Protein AF-A0A7V0X8P2-F1 (afdb_monomer_lite)

Foldseek 3Di:
DDDDDDDDDDDDQFDKDKDADADDDPDRADAWDWDADPLVRDIDIDGNVDIDIDGPPPDPPPPVPDDPQWDWPDVPDDPDIDIDGDDPDFDKDWDFDADPVRDTPDIDIDTDD

Structure (mmCIF, N/CA/C/O backbone):
data_AF-A0A7V0X8P2-F1
#
_entry.id   AF-A0A7V0X8P2-F1
#
loop_
_atom_site.group_PDB
_atom_site.id
_atom_site.type_symbol
_atom_site.label_atom_id
_atom_site.label_alt_id
_atom_site.label_comp_id
_atom_site.label_asym_id
_atom_site.label_entity_id
_atom_site.label_seq_id
_atom_site.pdbx_PDB_ins_code
_atom_site.Cartn_x
_atom_site.Cartn_y
_atom_site.Cartn_z
_atom_site.occupancy
_atom_site.B_iso_or_equiv
_atom_site.auth_seq_id
_atom_site.auth_comp_id
_atom_site.auth_asym_id
_atom_site.auth_atom_id
_atom_site.pdbx_PDB_model_num
ATOM 1 N N . MET A 1 1 ? -43.757 -9.073 -3.089 1.00 42.94 1 MET A N 1
ATOM 2 C CA . MET A 1 1 ? -42.708 -9.436 -4.067 1.00 42.94 1 MET A CA 1
ATOM 3 C C . MET A 1 1 ? -41.393 -8.922 -3.516 1.00 42.94 1 MET A C 1
ATOM 5 O O . MET A 1 1 ? -41.300 -7.729 -3.270 1.00 42.94 1 MET A O 1
ATOM 9 N N . VAL A 1 2 ? -40.438 -9.805 -3.225 1.00 44.91 2 VAL A N 1
ATOM 10 C CA . VAL A 1 2 ? -39.118 -9.418 -2.704 1.00 44.91 2 VAL A CA 1
ATOM 11 C C . VAL A 1 2 ? -38.158 -9.352 -3.887 1.00 44.91 2 VAL A C 1
ATOM 13 O O . VAL A 1 2 ? -37.996 -10.342 -4.594 1.00 44.91 2 VAL A O 1
ATOM 16 N N . PHE A 1 3 ? -37.570 -8.180 -4.127 1.00 47.38 3 PHE A N 1
ATOM 17 C CA . PHE A 1 3 ? -36.512 -7.990 -5.118 1.00 47.38 3 PHE A CA 1
ATOM 18 C C . PHE A 1 3 ? -35.163 -8.237 -4.436 1.00 47.38 3 PHE A C 1
ATOM 20 O O . PHE A 1 3 ? -34.763 -7.480 -3.556 1.00 47.38 3 PHE A O 1
ATOM 27 N N . ILE A 1 4 ? -34.481 -9.315 -4.823 1.00 62.78 4 ILE A N 1
ATOM 28 C CA . ILE A 1 4 ? -33.109 -9.612 -4.401 1.00 62.78 4 ILE A CA 1
ATOM 29 C C . ILE A 1 4 ? -32.172 -8.926 -5.399 1.00 62.78 4 ILE A C 1
ATOM 31 O O . ILE A 1 4 ? -32.215 -9.223 -6.592 1.00 62.78 4 ILE A O 1
ATOM 35 N N . ILE A 1 5 ? -31.340 -7.998 -4.923 1.00 68.81 5 ILE A N 1
ATOM 36 C CA . ILE A 1 5 ? -30.291 -7.360 -5.726 1.00 68.81 5 ILE A CA 1
ATOM 37 C C . ILE A 1 5 ? -29.023 -8.210 -5.588 1.00 68.81 5 ILE A C 1
ATOM 39 O O . ILE A 1 5 ? -28.352 -8.174 -4.560 1.00 68.81 5 ILE A O 1
ATOM 43 N N . CYS A 1 6 ? -28.702 -8.994 -6.620 1.00 61.88 6 CYS A N 1
ATOM 44 C CA . CYS A 1 6 ? -27.417 -9.683 -6.742 1.00 61.88 6 CYS A CA 1
ATOM 45 C C . CYS A 1 6 ? -26.370 -8.721 -7.322 1.00 61.88 6 CYS A C 1
ATOM 47 O O . CYS A 1 6 ? -26.357 -8.466 -8.525 1.00 61.88 6 CYS A O 1
ATOM 49 N N . SER A 1 7 ? -25.478 -8.196 -6.482 1.00 61.47 7 SER A N 1
ATOM 50 C CA . SER A 1 7 ? -24.294 -7.459 -6.932 1.00 61.47 7 SER A CA 1
ATOM 51 C C . SER A 1 7 ? -23.205 -8.443 -7.377 1.00 61.47 7 SER A C 1
ATOM 53 O O . SER A 1 7 ? -22.452 -8.961 -6.553 1.00 61.47 7 SER A O 1
ATOM 55 N N . PHE A 1 8 ? -23.126 -8.721 -8.679 1.00 63.19 8 PHE A N 1
ATOM 56 C CA . PHE A 1 8 ? -21.989 -9.432 -9.265 1.0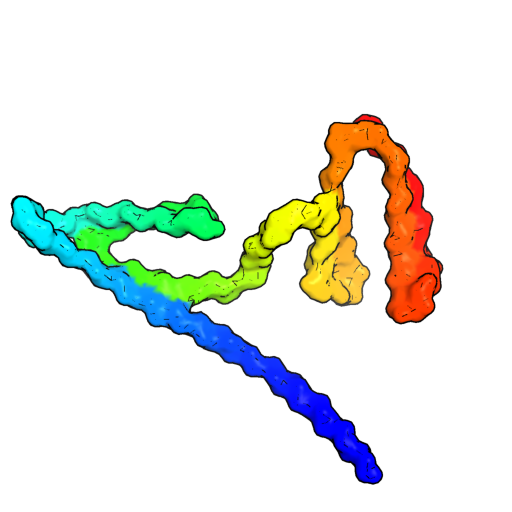0 63.19 8 PHE A CA 1
ATOM 57 C C . PHE A 1 8 ? -20.779 -8.492 -9.324 1.00 63.19 8 PHE A C 1
ATOM 59 O O . PHE A 1 8 ? -20.818 -7.464 -10.000 1.00 63.19 8 PHE A O 1
ATOM 66 N N . ALA A 1 9 ? -19.703 -8.835 -8.617 1.00 57.81 9 ALA A N 1
ATOM 67 C CA . ALA A 1 9 ? -18.421 -8.157 -8.763 1.00 57.81 9 ALA A CA 1
ATOM 68 C C . ALA A 1 9 ? -17.751 -8.649 -10.055 1.00 57.81 9 ALA A C 1
ATOM 70 O O . ALA A 1 9 ? -17.292 -9.788 -10.132 1.00 57.81 9 ALA A O 1
ATOM 71 N N . PHE A 1 10 ? -17.718 -7.805 -11.086 1.00 56.59 10 PHE A N 1
ATOM 72 C CA . PHE A 1 10 ? -16.945 -8.079 -12.293 1.00 56.59 10 PHE A CA 1
ATOM 73 C C . PHE A 1 10 ? -15.468 -7.780 -12.025 1.00 56.59 10 PHE A C 1
ATOM 75 O O . PHE A 1 10 ? -15.114 -6.677 -11.610 1.00 56.59 10 PHE A O 1
ATOM 82 N N . THR A 1 11 ? -14.592 -8.752 -12.277 1.00 56.44 11 THR A N 1
ATOM 83 C CA . THR A 1 11 ? -13.145 -8.517 -12.293 1.00 56.44 11 THR A CA 1
ATOM 84 C C . THR A 1 11 ? -12.804 -7.650 -13.502 1.00 56.44 11 THR A C 1
ATOM 86 O O . THR A 1 11 ? -13.023 -8.070 -14.641 1.00 56.44 11 THR A O 1
ATOM 89 N N . VAL A 1 12 ? -12.273 -6.450 -13.272 1.00 54.22 12 VAL A N 1
ATOM 90 C CA . VAL A 1 12 ? -11.792 -5.571 -14.344 1.00 54.22 12 VAL A CA 1
ATOM 91 C C . VAL A 1 12 ? -10.518 -6.184 -14.927 1.00 54.22 12 VAL A C 1
ATOM 93 O O . VAL A 1 12 ? -9.488 -6.241 -14.260 1.00 54.22 12 VAL A O 1
ATOM 96 N N . GLN A 1 13 ? -10.590 -6.676 -16.164 1.00 60.47 13 GLN A N 1
ATOM 97 C CA . GLN A 1 13 ? -9.411 -7.101 -16.918 1.00 60.47 13 GLN A CA 1
ATOM 98 C C . GLN A 1 13 ? -8.722 -5.833 -17.438 1.00 60.47 13 GLN A C 1
ATOM 100 O O . GLN A 1 13 ? -9.267 -5.132 -18.288 1.00 60.47 13 GLN A O 1
ATOM 105 N N . THR A 1 14 ? -7.557 -5.494 -16.886 1.00 57.50 14 THR A N 1
ATOM 106 C CA . THR A 1 14 ? -6.725 -4.410 -17.427 1.00 57.50 14 THR A CA 1
ATOM 107 C C . THR A 1 14 ? -6.173 -4.801 -18.799 1.00 57.50 14 THR A C 1
ATOM 109 O O . THR A 1 14 ? -5.900 -5.975 -19.058 1.00 57.50 14 THR A O 1
ATOM 112 N N . GLN A 1 15 ? -6.031 -3.828 -19.697 1.00 62.84 15 GLN A N 1
ATOM 113 C CA . GLN A 1 15 ? -5.502 -4.072 -21.033 1.00 62.84 15 GLN A CA 1
ATOM 114 C C . GLN A 1 15 ? -3.978 -4.226 -20.966 1.00 62.84 15 GLN A C 1
ATOM 116 O O . GLN A 1 15 ? -3.278 -3.355 -20.453 1.00 62.84 15 GLN A O 1
ATOM 121 N N . ASN A 1 16 ? -3.473 -5.343 -21.488 1.00 73.38 16 ASN A N 1
ATOM 122 C CA . ASN A 1 16 ? -2.045 -5.535 -21.720 1.00 73.38 16 ASN A CA 1
ATOM 123 C C . ASN A 1 16 ? -1.611 -4.675 -22.911 1.00 73.38 16 ASN A C 1
ATOM 125 O O . ASN A 1 16 ? -2.220 -4.766 -23.979 1.00 73.38 16 ASN A O 1
ATOM 129 N N . TYR A 1 17 ? -0.552 -3.887 -22.743 1.00 80.38 17 TYR A N 1
ATOM 130 C CA . TYR A 1 17 ? 0.090 -3.148 -23.826 1.00 80.38 17 TYR A CA 1
ATOM 131 C C . TYR A 1 17 ? 1.464 -3.744 -24.115 1.00 80.38 17 TYR A C 1
ATOM 133 O O . TYR A 1 17 ? 2.241 -4.011 -23.200 1.00 80.38 17 TYR A O 1
ATOM 141 N N . PHE A 1 18 ? 1.760 -3.929 -25.396 1.00 85.25 18 PHE A N 1
ATOM 142 C CA . PHE A 1 18 ? 3.055 -4.385 -25.885 1.00 85.25 18 PHE A CA 1
ATOM 143 C C . PHE A 1 18 ? 3.691 -3.245 -26.674 1.00 85.25 18 PHE A C 1
ATOM 145 O O . PHE A 1 18 ? 3.031 -2.647 -27.526 1.00 85.25 18 PHE A O 1
ATOM 152 N N . ILE A 1 19 ? 4.937 -2.914 -26.347 1.00 83.94 19 ILE A N 1
ATOM 153 C CA . ILE A 1 19 ? 5.699 -1.854 -27.005 1.00 83.94 19 ILE A CA 1
ATOM 154 C C . ILE A 1 19 ? 6.962 -2.475 -27.586 1.00 83.94 19 ILE A C 1
ATOM 156 O O . ILE A 1 19 ? 7.804 -2.988 -26.847 1.00 83.94 19 ILE A O 1
ATOM 160 N N . ASP A 1 20 ? 7.076 -2.388 -28.907 1.00 86.06 20 ASP A N 1
ATOM 161 C CA . ASP A 1 20 ? 8.264 -2.772 -29.657 1.00 86.06 20 ASP A CA 1
ATOM 162 C C . ASP A 1 20 ? 9.079 -1.529 -30.007 1.00 86.06 20 ASP A C 1
ATOM 164 O O . ASP A 1 20 ? 8.535 -0.460 -30.307 1.00 86.06 20 ASP A O 1
ATOM 168 N N . PHE A 1 21 ? 10.400 -1.674 -29.983 1.00 83.56 21 PHE A N 1
ATOM 169 C CA . PHE A 1 21 ? 11.321 -0.573 -30.213 1.00 83.56 21 PHE A CA 1
ATOM 170 C C . PHE A 1 21 ? 12.084 -0.775 -31.515 1.00 83.56 21 PHE A C 1
ATOM 172 O O . PHE A 1 21 ? 12.689 -1.816 -31.755 1.00 83.56 21 PHE A O 1
ATOM 179 N N . THR A 1 22 ? 12.099 0.260 -32.349 1.00 82.50 22 THR A N 1
ATOM 180 C CA . THR A 1 22 ? 12.855 0.272 -33.603 1.00 82.50 22 THR A CA 1
ATOM 181 C C . THR A 1 22 ? 13.695 1.537 -33.675 1.00 82.50 22 THR A C 1
ATOM 183 O O . THR A 1 22 ? 13.164 2.638 -33.520 1.00 82.50 22 THR A O 1
ATOM 186 N N . ALA A 1 23 ? 14.995 1.402 -33.933 1.00 77.81 23 ALA A N 1
ATOM 187 C CA . ALA A 1 23 ? 15.851 2.548 -34.220 1.00 77.81 23 ALA A CA 1
ATOM 188 C C . ALA A 1 23 ? 15.644 3.013 -35.670 1.00 77.81 23 ALA A C 1
ATOM 190 O O . ALA A 1 23 ? 15.615 2.204 -36.596 1.00 77.81 23 ALA A O 1
ATOM 191 N N . SER A 1 24 ? 15.517 4.324 -35.872 1.00 76.19 24 SER A N 1
ATOM 192 C CA . SER A 1 24 ? 15.467 4.939 -37.201 1.00 76.19 24 SER A CA 1
ATOM 193 C C . SER A 1 24 ? 16.405 6.143 -37.254 1.00 76.19 24 SER A C 1
ATOM 195 O O . SER A 1 24 ? 16.342 6.997 -36.369 1.00 76.19 24 SER A O 1
ATOM 197 N N . GLY A 1 25 ? 17.244 6.243 -38.288 1.00 75.75 25 GLY A N 1
ATOM 198 C CA . GLY A 1 25 ? 18.183 7.354 -38.479 1.00 75.75 25 GLY A CA 1
ATOM 199 C C . GLY A 1 25 ? 19.632 6.879 -38.595 1.00 75.75 25 GLY A C 1
ATOM 200 O O . GLY A 1 25 ? 19.918 5.941 -39.330 1.00 75.75 25 GLY A O 1
ATOM 201 N N . THR A 1 26 ? 20.553 7.539 -37.889 1.00 70.94 26 THR A N 1
ATOM 202 C CA . THR A 1 26 ? 22.006 7.272 -37.962 1.00 70.94 26 THR A CA 1
ATOM 203 C C . THR A 1 26 ? 22.419 5.929 -37.347 1.00 70.94 26 THR A C 1
ATOM 205 O O . THR A 1 26 ? 23.464 5.387 -37.693 1.00 70.94 26 THR A O 1
ATOM 208 N N . LEU A 1 27 ? 21.606 5.383 -36.443 1.00 67.75 27 LEU A N 1
ATOM 209 C CA . LEU A 1 27 ? 21.812 4.073 -35.831 1.00 67.75 27 LEU A CA 1
ATOM 210 C C . LEU A 1 27 ? 20.866 3.066 -36.488 1.00 67.75 27 LEU A C 1
ATOM 212 O O . LEU A 1 27 ? 19.651 3.256 -36.474 1.00 67.75 27 LEU A O 1
ATOM 216 N N . SER A 1 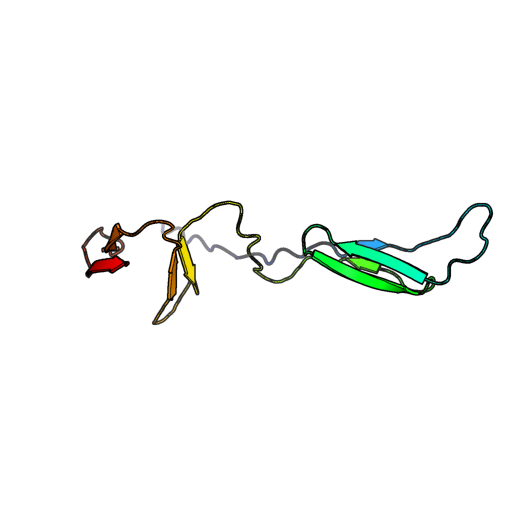28 ? 21.432 2.009 -37.071 1.00 68.19 28 SER A N 1
ATOM 217 C CA . SER A 1 28 ? 20.689 0.909 -37.702 1.00 68.19 28 SER A CA 1
ATOM 218 C C . SER A 1 28 ? 20.347 -0.223 -36.733 1.00 68.19 28 SER A C 1
ATOM 220 O O . SER A 1 28 ? 19.526 -1.076 -37.056 1.00 68.19 28 SER A O 1
ATOM 222 N N . SER A 1 29 ? 20.992 -0.249 -35.567 1.00 70.62 29 SER A N 1
ATOM 223 C CA . SER A 1 29 ? 20.754 -1.223 -34.509 1.00 70.62 29 SER A CA 1
ATOM 224 C C . SER A 1 29 ? 20.658 -0.517 -33.165 1.00 70.62 29 SER A C 1
ATOM 226 O O . SER A 1 29 ? 21.375 0.443 -32.880 1.00 70.62 29 SER A O 1
ATOM 228 N N . LEU A 1 30 ? 19.726 -0.998 -32.361 1.00 77.25 30 LEU A N 1
ATOM 229 C CA . LEU A 1 30 ? 19.592 -0.674 -30.955 1.00 77.25 30 LEU A CA 1
ATOM 230 C C . LEU A 1 30 ? 20.219 -1.855 -30.204 1.00 77.25 30 LEU A C 1
ATOM 232 O O . LEU A 1 30 ? 20.033 -2.990 -30.630 1.00 77.25 30 LEU A O 1
ATOM 236 N N . ASP A 1 31 ? 20.966 -1.601 -29.132 1.00 79.25 31 ASP A N 1
ATOM 237 C CA . ASP A 1 31 ? 21.553 -2.678 -28.318 1.00 79.25 31 ASP A CA 1
ATOM 238 C C . ASP A 1 31 ? 20.817 -2.790 -26.980 1.00 79.25 31 ASP A C 1
ATOM 240 O O . ASP A 1 31 ? 20.302 -3.853 -26.636 1.00 79.25 31 ASP A O 1
ATOM 244 N N . ASN A 1 32 ? 20.700 -1.661 -26.270 1.00 83.12 32 ASN A N 1
ATOM 245 C CA . ASN A 1 32 ? 20.073 -1.572 -24.956 1.00 83.12 32 ASN A CA 1
ATOM 246 C C . ASN A 1 32 ? 19.071 -0.418 -24.887 1.00 83.12 32 ASN A C 1
ATOM 248 O O . ASN A 1 32 ? 19.302 0.666 -25.430 1.00 83.12 32 ASN A O 1
ATOM 252 N N . ILE A 1 33 ? 17.987 -0.649 -24.155 1.00 85.25 33 ILE A N 1
ATOM 253 C CA . ILE A 1 33 ? 16.887 0.284 -23.933 1.00 85.25 33 ILE A CA 1
ATOM 254 C C . ILE A 1 33 ? 16.721 0.465 -22.436 1.00 85.25 33 ILE A C 1
ATOM 256 O O . ILE A 1 33 ? 16.580 -0.509 -21.702 1.00 85.25 33 ILE A O 1
ATOM 260 N N . TYR A 1 34 ? 16.705 1.713 -21.987 1.00 88.25 34 TYR A N 1
ATOM 261 C CA . TYR A 1 34 ? 16.405 2.046 -20.604 1.00 88.25 34 TYR A CA 1
ATOM 262 C C . TYR A 1 34 ? 14.973 2.568 -20.505 1.00 88.25 34 TYR A C 1
ATOM 264 O O . TYR A 1 34 ? 14.616 3.550 -21.156 1.00 88.25 34 TYR A O 1
ATOM 272 N N . VAL A 1 35 ? 14.158 1.895 -19.701 1.00 85.06 35 VAL A N 1
ATOM 273 C CA . VAL A 1 35 ? 12.748 2.209 -19.476 1.00 85.06 35 VAL A CA 1
ATOM 274 C C . VAL A 1 35 ? 12.569 2.603 -18.018 1.00 85.06 35 VAL A C 1
ATOM 276 O O . VAL A 1 35 ? 13.002 1.885 -17.121 1.00 85.06 35 VAL A O 1
ATOM 279 N N . GLU A 1 36 ? 11.887 3.716 -17.770 1.00 84.31 36 GLU A N 1
ATOM 280 C CA . GLU A 1 36 ? 11.572 4.186 -16.423 1.00 84.31 36 GLU A CA 1
ATOM 281 C C . GLU A 1 36 ? 10.063 4.355 -16.258 1.00 84.31 36 GLU A C 1
ATOM 283 O O . GLU A 1 36 ? 9.395 5.041 -17.034 1.00 84.31 36 GLU A O 1
ATOM 288 N N . ASN A 1 37 ? 9.513 3.718 -15.229 1.00 78.06 37 ASN A N 1
ATOM 289 C CA . ASN A 1 37 ? 8.130 3.889 -14.827 1.00 78.06 37 ASN A CA 1
ATOM 290 C C . ASN A 1 37 ? 8.055 4.973 -13.751 1.00 78.06 37 ASN A C 1
ATOM 292 O O . ASN A 1 37 ? 8.240 4.703 -12.564 1.00 78.06 37 ASN A O 1
ATOM 296 N N . LEU A 1 38 ? 7.718 6.191 -14.170 1.00 78.12 38 LEU A N 1
ATOM 297 C CA . LEU A 1 38 ? 7.616 7.356 -13.286 1.00 78.12 38 LEU A CA 1
ATOM 298 C C . LEU A 1 38 ? 6.519 7.222 -12.219 1.00 78.12 38 LEU A C 1
ATOM 300 O O . LEU A 1 38 ? 6.585 7.872 -11.181 1.00 78.12 38 LEU A O 1
ATOM 304 N N . THR A 1 39 ? 5.500 6.393 -12.455 1.00 68.44 39 THR A N 1
ATOM 305 C CA . THR A 1 39 ? 4.404 6.185 -11.497 1.00 68.44 39 THR A CA 1
ATOM 306 C C . THR A 1 39 ? 4.797 5.225 -10.376 1.00 68.44 39 THR A C 1
ATOM 308 O O . THR A 1 39 ? 4.343 5.391 -9.248 1.00 68.44 39 THR A O 1
ATOM 311 N N . GLN A 1 40 ? 5.624 4.221 -10.672 1.00 69.12 40 GLN A N 1
ATOM 312 C CA . GLN A 1 40 ? 6.043 3.194 -9.708 1.00 69.12 40 GLN A CA 1
ATOM 313 C C . GLN A 1 40 ? 7.480 3.394 -9.203 1.00 69.12 40 GLN A C 1
ATOM 315 O O . GLN A 1 40 ? 7.904 2.684 -8.296 1.00 69.12 40 GLN A O 1
ATOM 320 N N . GLY A 1 41 ? 8.230 4.344 -9.771 1.00 76.25 41 GLY A N 1
ATOM 321 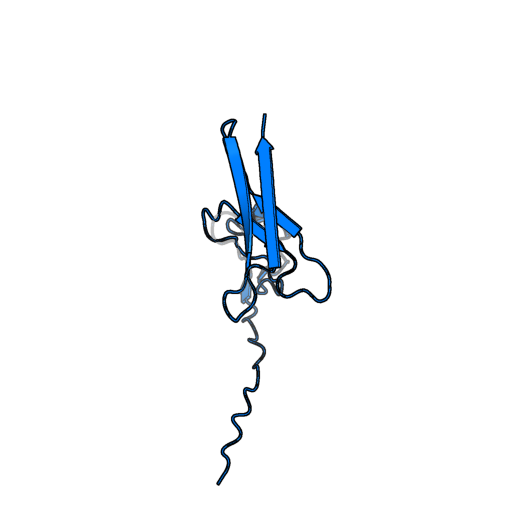C CA . GLY A 1 41 ? 9.622 4.612 -9.405 1.00 76.25 41 GLY A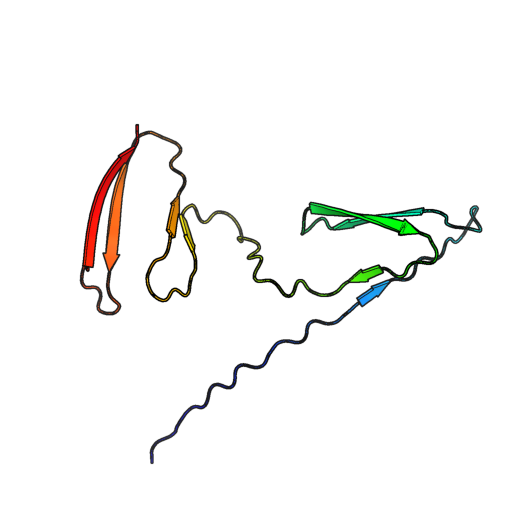 CA 1
ATOM 322 C C . GLY A 1 41 ? 10.571 3.452 -9.715 1.00 76.25 41 GLY A C 1
ATOM 323 O O . GLY A 1 41 ? 11.585 3.298 -9.042 1.00 76.25 41 GLY A O 1
ATOM 324 N N . VAL A 1 42 ? 10.231 2.608 -10.695 1.00 77.69 42 VAL A N 1
ATOM 325 C CA . VAL A 1 42 ? 11.046 1.453 -11.101 1.00 77.69 42 VAL A CA 1
ATOM 326 C C . VAL A 1 42 ? 11.656 1.680 -12.473 1.00 77.69 42 VAL A C 1
ATOM 328 O O . VAL A 1 42 ? 11.044 2.312 -13.336 1.00 77.69 42 VAL A O 1
ATOM 331 N N . SER A 1 43 ? 12.838 1.117 -12.694 1.00 85.94 43 SER A N 1
ATOM 332 C CA . SER A 1 43 ? 13.516 1.144 -13.984 1.00 85.94 43 SER A CA 1
ATOM 333 C C . SER A 1 43 ? 13.879 -0.253 -14.464 1.00 85.94 43 SER A C 1
ATOM 335 O O . SER A 1 43 ? 14.059 -1.186 -13.679 1.00 85.94 43 SER A O 1
ATOM 337 N N . LEU A 1 44 ? 13.945 -0.398 -15.782 1.00 85.31 44 LEU A N 1
ATOM 338 C CA . LEU A 1 44 ? 14.211 -1.650 -16.468 1.00 85.31 44 LEU A CA 1
ATOM 339 C C . LEU A 1 44 ? 15.170 -1.394 -17.627 1.00 85.31 44 LEU A C 1
ATOM 341 O O . LEU A 1 44 ? 14.967 -0.477 -18.420 1.00 85.31 44 LEU A O 1
ATOM 345 N N . SER A 1 45 ? 16.199 -2.230 -17.733 1.00 87.25 45 SER A N 1
ATOM 346 C CA . SER A 1 45 ? 17.069 -2.273 -18.905 1.00 87.25 45 SER A CA 1
ATOM 347 C C . SER A 1 45 ? 16.676 -3.474 -19.756 1.00 87.25 45 SER A C 1
ATOM 349 O O . SER A 1 45 ? 16.697 -4.600 -19.264 1.00 87.25 45 SER A O 1
ATOM 351 N N . LEU A 1 46 ? 16.323 -3.228 -21.012 1.00 85.69 46 LEU A N 1
ATOM 352 C CA . LEU A 1 46 ? 15.915 -4.231 -21.993 1.00 85.69 46 LEU A CA 1
ATOM 353 C C . LEU A 1 46 ? 16.935 -4.318 -23.126 1.00 85.69 46 LEU A C 1
ATOM 355 O O . LEU A 1 46 ? 17.590 -3.322 -23.448 1.00 85.69 46 LEU A O 1
ATOM 359 N N . SER A 1 47 ? 17.048 -5.488 -23.748 1.00 83.06 47 SER A N 1
ATOM 360 C CA . SER A 1 47 ? 17.725 -5.616 -25.035 1.00 83.06 47 SER A CA 1
ATOM 361 C C . SER A 1 47 ? 16.803 -5.143 -26.160 1.00 83.06 47 SER A C 1
ATOM 363 O O . SER A 1 47 ? 15.582 -5.132 -26.027 1.00 83.06 47 SER A O 1
ATOM 365 N N . ALA A 1 48 ? 17.367 -4.763 -27.301 1.00 75.19 48 ALA A N 1
ATOM 366 C CA . ALA A 1 48 ? 16.588 -4.281 -28.440 1.00 75.19 48 ALA A CA 1
ATOM 367 C C . ALA A 1 48 ? 15.643 -5.301 -29.088 1.00 75.19 48 ALA A C 1
ATOM 369 O O . ALA A 1 48 ? 14.764 -4.908 -29.851 1.00 75.19 48 ALA A O 1
ATOM 370 N N . ILE A 1 49 ? 15.833 -6.592 -28.817 1.00 79.38 49 ILE A N 1
ATOM 371 C CA . ILE A 1 49 ? 14.924 -7.654 -29.270 1.00 79.38 49 ILE A CA 1
ATOM 372 C C . ILE A 1 49 ? 13.763 -7.894 -28.297 1.00 79.38 49 ILE A C 1
ATOM 374 O O . ILE A 1 49 ? 12.871 -8.682 -28.607 1.00 79.38 49 ILE A O 1
ATOM 378 N N . ASP A 1 50 ? 13.784 -7.250 -27.129 1.00 80.19 50 ASP A N 1
ATOM 379 C CA . ASP A 1 50 ? 12.788 -7.466 -26.091 1.00 80.19 50 ASP A CA 1
ATOM 380 C C . ASP A 1 50 ? 11.581 -6.546 -26.304 1.00 80.19 50 ASP A C 1
ATOM 382 O O . ASP A 1 50 ? 11.706 -5.333 -26.487 1.00 80.19 50 ASP A O 1
ATOM 386 N N . THR A 1 51 ? 10.386 -7.124 -26.213 1.00 83.94 51 THR A N 1
ATOM 387 C CA . THR A 1 51 ? 9.128 -6.373 -26.187 1.00 83.94 51 THR A CA 1
ATOM 388 C C . THR A 1 51 ? 8.817 -5.954 -24.754 1.00 83.94 51 THR A C 1
ATOM 390 O O . THR A 1 51 ? 8.731 -6.791 -23.849 1.00 83.94 51 THR A O 1
ATOM 393 N N . LEU A 1 52 ? 8.572 -4.662 -24.534 1.00 83.44 52 LEU A N 1
ATOM 394 C CA . LEU A 1 52 ? 8.092 -4.187 -23.240 1.00 83.44 52 LEU A CA 1
ATOM 395 C C . LEU A 1 52 ? 6.607 -4.535 -23.093 1.00 83.44 52 LEU A C 1
ATOM 397 O O . LEU A 1 52 ? 5.749 -3.972 -23.773 1.00 83.44 52 LEU A O 1
ATOM 401 N N . HIS A 1 53 ? 6.301 -5.446 -22.171 1.00 84.81 53 HIS A N 1
ATOM 402 C CA . HIS A 1 53 ? 4.931 -5.795 -21.801 1.00 84.81 53 HIS A CA 1
ATOM 403 C C . HIS A 1 53 ? 4.493 -4.988 -20.576 1.00 84.81 53 HIS A C 1
ATOM 405 O O . HIS A 1 53 ? 4.867 -5.280 -19.440 1.00 84.81 53 HIS A O 1
ATOM 411 N N . LEU A 1 54 ? 3.670 -3.970 -20.809 1.00 74.56 54 LEU A N 1
ATOM 412 C CA . LEU A 1 54 ? 2.973 -3.239 -19.761 1.00 74.56 54 LEU A CA 1
ATOM 413 C C . LEU A 1 54 ? 1.672 -3.972 -19.440 1.00 74.56 54 LEU A C 1
ATOM 415 O O . LEU A 1 54 ? 0.694 -3.916 -20.187 1.00 74.56 54 LEU A O 1
ATOM 419 N N . TYR A 1 55 ? 1.652 -4.651 -18.306 1.00 73.19 55 TYR A N 1
ATOM 420 C CA . TYR A 1 55 ? 0.421 -5.121 -17.693 1.00 73.19 55 TYR A CA 1
ATOM 421 C C . TYR A 1 55 ? 0.031 -4.145 -16.583 1.00 73.19 55 TYR A C 1
ATOM 423 O O . TYR A 1 55 ? 0.886 -3.554 -15.916 1.00 73.19 55 TYR A O 1
ATOM 431 N N . GLY A 1 56 ? -1.271 -3.932 -16.394 1.00 60.09 56 GLY A N 1
ATOM 432 C CA . GLY A 1 56 ? -1.723 -3.156 -15.244 1.00 60.09 56 GLY A CA 1
ATOM 433 C C . GLY A 1 56 ? -1.269 -3.844 -13.960 1.00 60.09 56 GLY A C 1
ATOM 434 O O . GLY A 1 56 ? -1.336 -5.068 -13.861 1.00 60.09 56 GLY A O 1
ATOM 435 N N . SER A 1 57 ? -0.809 -3.063 -12.983 1.00 59.66 57 SER A N 1
ATOM 436 C CA . SER A 1 57 ? -0.513 -3.594 -11.655 1.00 59.66 57 SER A CA 1
ATOM 437 C C . SER A 1 57 ? -1.779 -4.254 -11.106 1.00 59.66 57 SER A C 1
ATOM 439 O O . SER A 1 57 ? -2.759 -3.575 -10.802 1.00 59.66 57 SER A O 1
ATOM 441 N N . VAL A 1 58 ? -1.782 -5.585 -11.009 1.00 51.84 58 VAL A N 1
ATOM 442 C CA . VAL A 1 58 ? -2.843 -6.356 -10.342 1.00 51.84 58 VAL A CA 1
ATOM 443 C C . VAL A 1 58 ? -2.497 -6.452 -8.862 1.00 51.84 58 VAL A C 1
ATOM 445 O O . VAL A 1 58 ? -2.361 -7.517 -8.271 1.00 51.84 58 VAL A O 1
ATOM 448 N N . GLY A 1 59 ? -2.270 -5.292 -8.269 1.00 48.81 59 GLY A N 1
ATOM 449 C CA . GLY A 1 59 ? -2.045 -5.132 -6.855 1.00 48.81 59 GLY A CA 1
ATOM 450 C C . GLY A 1 59 ? -2.815 -3.906 -6.430 1.00 48.81 59 GLY A C 1
ATOM 451 O O . GLY A 1 59 ? -2.742 -2.865 -7.083 1.00 48.81 59 GLY A O 1
ATOM 452 N N . ILE A 1 60 ? -3.504 -4.003 -5.298 1.00 49.62 60 ILE A N 1
ATOM 453 C CA . ILE A 1 60 ? -3.892 -2.833 -4.511 1.00 49.62 60 ILE A CA 1
ATOM 454 C C . ILE A 1 60 ? -2.592 -2.250 -3.927 1.00 49.62 60 ILE A C 1
ATOM 456 O O . ILE A 1 60 ? -2.410 -2.153 -2.721 1.00 49.62 60 ILE A O 1
ATOM 460 N N . ALA A 1 61 ? -1.632 -1.889 -4.777 1.00 48.22 61 ALA A N 1
ATOM 461 C CA . ALA A 1 61 ? -0.763 -0.788 -4.455 1.00 48.22 61 ALA A CA 1
ATOM 462 C C . ALA A 1 61 ? -1.696 0.405 -4.590 1.00 48.22 61 ALA A C 1
ATOM 464 O O . ALA A 1 61 ? -1.874 0.955 -5.679 1.00 48.22 61 ALA A O 1
ATOM 465 N N . SER A 1 62 ? -2.396 0.719 -3.496 1.00 47.34 62 SER A N 1
ATOM 466 C CA . SER A 1 62 ? -2.972 2.035 -3.350 1.00 47.34 62 SER A CA 1
ATOM 467 C C . SER A 1 62 ? -1.820 2.978 -3.656 1.00 47.34 62 SER A C 1
ATOM 469 O O . SER A 1 62 ? -0.854 3.099 -2.904 1.00 47.34 62 SER A O 1
ATOM 471 N N . ILE A 1 63 ? -1.879 3.617 -4.821 1.00 47.53 63 ILE A N 1
ATOM 472 C CA . ILE A 1 63 ? -1.283 4.929 -4.951 1.00 47.53 63 ILE A CA 1
ATOM 473 C C . ILE A 1 63 ? -2.050 5.687 -3.882 1.00 47.53 63 ILE A C 1
ATOM 475 O O . ILE A 1 63 ? -3.215 6.028 -4.096 1.00 47.53 63 ILE A O 1
ATOM 479 N N . ALA A 1 64 ? -1.472 5.749 -2.678 1.00 49.62 64 ALA A N 1
ATOM 480 C CA . ALA A 1 64 ? -1.996 6.503 -1.565 1.00 49.62 64 ALA A CA 1
ATOM 481 C C . ALA A 1 64 ? -2.071 7.917 -2.110 1.00 49.62 64 ALA A C 1
ATOM 483 O O . ALA A 1 64 ? -1.066 8.610 -2.272 1.00 49.62 64 ALA A O 1
ATOM 484 N N . LYS A 1 65 ? -3.263 8.246 -2.589 1.00 45.50 65 LYS A N 1
ATOM 485 C CA . LYS A 1 65 ? -3.565 9.491 -3.244 1.00 45.50 65 LYS A CA 1
ATOM 486 C C . LYS A 1 65 ? -3.414 10.513 -2.137 1.00 45.50 65 LYS A C 1
ATOM 488 O O . LYS A 1 65 ? -4.251 10.548 -1.253 1.00 45.50 65 LYS A O 1
ATOM 493 N N . SER A 1 66 ? -2.279 11.207 -2.162 1.00 48.38 66 SER A N 1
ATOM 494 C CA . SER A 1 66 ? -1.993 12.472 -1.489 1.00 48.38 66 SER A CA 1
ATOM 495 C C . SER A 1 66 ? -2.643 12.669 -0.108 1.00 48.38 66 SER A C 1
ATOM 497 O O . SER A 1 66 ? -3.832 12.953 -0.010 1.00 48.38 66 SER A O 1
ATOM 499 N N . GLU A 1 67 ? -1.802 12.675 0.927 1.00 53.03 67 GLU A N 1
ATOM 500 C CA . GLU A 1 67 ? -2.030 13.426 2.177 1.00 53.03 67 GLU A CA 1
ATOM 501 C C . GLU A 1 67 ? -3.070 12.901 3.179 1.00 53.03 67 GLU A C 1
ATOM 503 O O . GLU A 1 67 ? -3.535 13.653 4.034 1.00 53.03 67 GLU A O 1
ATOM 508 N N . GLU A 1 68 ? -3.392 11.608 3.192 1.00 56.12 68 GLU A N 1
ATOM 509 C CA . GLU A 1 68 ? -4.052 11.056 4.381 1.00 56.12 68 GLU A CA 1
ATOM 510 C C . GLU A 1 68 ? -3.007 10.823 5.486 1.00 56.12 68 GLU A C 1
ATOM 512 O O . GLU A 1 68 ? -2.218 9.878 5.446 1.00 56.12 68 GLU A O 1
ATOM 517 N N . ASN A 1 69 ? -2.991 11.715 6.486 1.00 69.75 69 ASN A N 1
ATOM 518 C CA . ASN A 1 69 ? -2.130 11.648 7.679 1.00 69.75 69 ASN A CA 1
ATOM 519 C C . ASN A 1 69 ? -2.374 10.400 8.548 1.00 69.75 69 ASN A C 1
ATOM 521 O O . ASN A 1 69 ? -1.658 10.205 9.528 1.00 69.75 69 ASN A O 1
ATOM 525 N N . ILE A 1 70 ? -3.378 9.582 8.214 1.00 77.50 70 ILE A N 1
ATOM 526 C CA . ILE A 1 70 ? -3.797 8.386 8.942 1.00 77.50 70 ILE A CA 1
ATOM 527 C C . ILE A 1 70 ? -3.954 7.236 7.940 1.00 77.50 70 ILE A C 1
ATOM 529 O O . ILE A 1 70 ? -4.664 7.363 6.947 1.00 77.50 70 ILE A O 1
ATOM 533 N N . LYS A 1 71 ? -3.315 6.100 8.211 1.00 84.06 71 LYS A N 1
ATOM 534 C CA . LYS A 1 71 ? -3.394 4.856 7.443 1.00 84.06 71 LYS A CA 1
ATOM 535 C C . LYS A 1 71 ? -3.997 3.773 8.319 1.00 84.06 71 LYS A C 1
ATOM 537 O O . LYS A 1 71 ? -3.547 3.569 9.441 1.00 84.06 71 LYS A O 1
ATOM 542 N N . ILE A 1 72 ? -4.979 3.048 7.795 1.00 83.38 72 ILE A N 1
ATOM 543 C CA . ILE A 1 72 ? -5.591 1.911 8.486 1.00 83.38 72 ILE A CA 1
ATOM 544 C C . ILE A 1 72 ? -5.439 0.680 7.604 1.00 83.38 72 ILE A C 1
ATOM 546 O O . ILE A 1 72 ? -5.912 0.683 6.465 1.00 83.38 72 ILE A O 1
ATOM 550 N N . TYR A 1 73 ? -4.756 -0.352 8.099 1.00 82.56 73 TYR A N 1
ATOM 551 C CA . TYR A 1 73 ? -4.512 -1.560 7.320 1.00 82.56 73 TYR A CA 1
ATOM 552 C C . TYR A 1 73 ? -4.306 -2.827 8.178 1.00 82.56 73 TYR A C 1
ATOM 554 O O . TYR A 1 73 ? -3.654 -2.771 9.221 1.00 82.56 73 TYR A O 1
ATOM 562 N N . PRO A 1 74 ? -4.770 -4.002 7.714 1.00 75.69 74 PRO A N 1
ATOM 563 C CA . PRO A 1 74 ? -5.550 -4.199 6.494 1.00 75.69 74 PRO A CA 1
ATOM 564 C C . PRO A 1 74 ? -6.973 -3.633 6.622 1.00 75.69 74 PRO A C 1
ATOM 566 O O . PRO A 1 74 ? -7.576 -3.652 7.685 1.00 75.69 74 PRO A O 1
ATOM 569 N N . ASN A 1 75 ? -7.516 -3.114 5.523 1.00 73.06 75 ASN A N 1
ATOM 570 C CA . ASN A 1 75 ? -8.919 -2.727 5.429 1.00 73.06 75 ASN A CA 1
ATOM 571 C C . ASN A 1 75 ? -9.476 -3.280 4.107 1.00 73.06 75 ASN A C 1
ATOM 573 O O . ASN A 1 75 ? -9.033 -2.817 3.052 1.00 73.06 75 ASN A O 1
ATOM 577 N N . PRO A 1 76 ? -10.403 -4.260 4.123 1.00 79.62 76 PRO A N 1
ATOM 578 C CA . PRO A 1 76 ? -11.084 -4.858 5.288 1.00 79.62 76 PRO A CA 1
ATOM 579 C C . PRO A 1 76 ? -10.203 -5.792 6.144 1.00 79.62 76 PRO A C 1
ATOM 581 O O . PRO A 1 76 ? -9.215 -6.335 5.654 1.00 79.62 76 PRO A O 1
ATOM 584 N N . PHE A 1 77 ? -10.591 -6.025 7.404 1.00 82.56 77 PHE A N 1
ATOM 585 C CA . PHE A 1 77 ? -9.923 -6.945 8.341 1.00 82.56 77 PHE A CA 1
ATOM 586 C C . PHE A 1 77 ? -10.923 -7.871 9.049 1.00 82.56 77 PHE A C 1
ATOM 588 O O . PHE A 1 77 ? -12.099 -7.537 9.165 1.00 82.56 77 PHE A O 1
ATOM 595 N N . ASN A 1 78 ? -10.447 -9.025 9.537 1.00 76.19 78 ASN A N 1
ATOM 596 C CA . ASN A 1 78 ? -11.277 -10.007 10.252 1.00 76.19 78 ASN A CA 1
ATOM 597 C C . ASN A 1 78 ? -11.179 -9.901 11.781 1.00 76.19 78 ASN A C 1
ATOM 599 O O . ASN A 1 78 ? -12.175 -10.112 12.464 1.00 76.19 78 ASN A O 1
ATOM 603 N N . GLU A 1 79 ? -9.995 -9.598 12.322 1.00 84.25 79 GLU A N 1
ATOM 604 C CA . GLU A 1 79 ? -9.763 -9.573 13.775 1.00 84.25 79 GLU A CA 1
ATOM 605 C C . GLU A 1 79 ? -9.104 -8.265 14.208 1.00 84.25 79 GLU A C 1
ATOM 607 O O . GLU A 1 79 ? -9.672 -7.508 14.991 1.00 84.25 79 GLU A O 1
ATOM 612 N N . THR A 1 80 ? -7.929 -7.962 13.655 1.00 84.12 80 THR A N 1
ATOM 613 C CA . THR A 1 80 ? -7.157 -6.765 13.991 1.00 84.12 80 THR A CA 1
ATOM 614 C C . THR A 1 80 ? -6.793 -5.968 12.744 1.00 84.12 80 THR A C 1
ATOM 616 O O . THR A 1 80 ? -6.618 -6.515 11.654 1.00 84.12 80 THR A O 1
ATOM 619 N N . SER A 1 81 ? -6.673 -4.655 12.921 1.00 86.25 81 SER A N 1
ATOM 620 C CA . SER A 1 81 ? -6.102 -3.733 11.944 1.00 86.25 81 SER A CA 1
ATOM 621 C C . SER A 1 81 ? -5.112 -2.823 12.652 1.00 86.25 81 SER A C 1
ATOM 623 O O . SER A 1 81 ? -5.292 -2.486 13.821 1.00 86.25 81 SER A O 1
ATOM 625 N N . ASN A 1 82 ? -4.086 -2.398 11.928 1.00 86.81 82 ASN A N 1
ATOM 626 C CA . ASN A 1 82 ? -3.165 -1.362 12.359 1.00 86.81 82 ASN A CA 1
ATOM 627 C C . ASN A 1 82 ? -3.728 0.004 11.975 1.00 86.81 82 ASN A C 1
ATOM 629 O O . ASN A 1 82 ? -4.341 0.146 10.916 1.00 86.81 82 ASN A O 1
ATOM 633 N N . LEU A 1 83 ? -3.518 0.990 12.843 1.00 86.50 83 LEU A N 1
ATOM 634 C CA . LEU A 1 83 ? -3.774 2.400 12.589 1.00 86.50 83 LEU A CA 1
ATOM 635 C C . LEU A 1 83 ? -2.446 3.129 12.791 1.00 86.50 83 LEU A C 1
ATOM 637 O O . LEU A 1 83 ? -1.880 3.100 13.881 1.00 86.50 83 LEU A O 1
ATOM 641 N N . GLU A 1 84 ? -1.948 3.760 11.737 1.00 86.38 84 GLU A N 1
ATOM 642 C CA . GLU A 1 84 ? -0.706 4.526 11.734 1.00 86.38 84 GLU A CA 1
ATOM 643 C C . GLU A 1 84 ? -1.000 5.970 11.372 1.00 86.38 84 GLU A C 1
ATOM 645 O O . GLU A 1 84 ? -1.747 6.236 10.437 1.00 86.38 84 GLU A O 1
ATOM 650 N N . PHE A 1 85 ? -0.385 6.916 12.065 1.00 84.62 85 PHE A N 1
ATOM 651 C CA . PHE A 1 85 ? -0.468 8.325 11.713 1.00 84.62 85 PHE A CA 1
ATOM 652 C C . PHE A 1 85 ? 0.851 9.020 12.026 1.00 84.62 85 PHE A C 1
ATOM 654 O O . PHE A 1 85 ? 1.638 8.542 12.845 1.00 84.62 85 PHE A O 1
ATOM 661 N N . TYR A 1 86 ? 1.093 10.153 11.372 1.00 83.44 86 TYR A N 1
ATOM 662 C CA . TYR A 1 86 ? 2.268 10.977 11.633 1.00 83.44 86 TYR A CA 1
ATOM 663 C C . TYR A 1 86 ? 1.884 12.227 12.428 1.00 83.44 86 TYR A C 1
ATOM 665 O O . TYR A 1 86 ? 0.988 12.971 12.032 1.00 83.44 86 TYR A O 1
ATOM 673 N N . CYS A 1 87 ? 2.581 12.470 13.538 1.00 80.62 87 CYS A N 1
ATOM 674 C CA . CYS A 1 87 ? 2.450 13.683 14.335 1.00 80.62 87 CYS A CA 1
ATOM 675 C C . CYS A 1 87 ? 3.798 14.412 14.346 1.00 80.62 87 CYS A C 1
ATOM 677 O O . CYS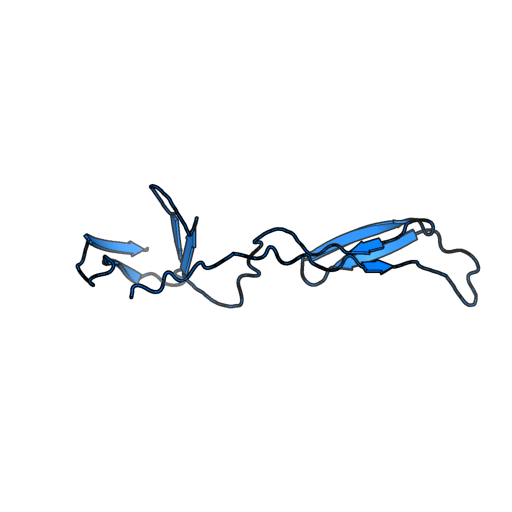 A 1 87 ? 4.781 13.893 14.867 1.00 80.62 87 CYS A O 1
ATOM 679 N N . ALA A 1 88 ? 3.860 15.590 13.721 1.00 79.38 88 ALA A N 1
ATOM 680 C CA . ALA A 1 88 ? 5.112 16.331 13.554 1.00 79.38 88 ALA A CA 1
ATOM 681 C C . ALA A 1 88 ? 5.554 17.089 14.817 1.00 79.38 88 ALA A C 1
ATOM 683 O O . ALA A 1 88 ? 6.728 17.418 14.952 1.00 79.38 88 ALA A O 1
ATOM 684 N N . ASN A 1 89 ? 4.613 17.404 15.710 1.00 83.00 89 ASN A N 1
ATOM 685 C CA . ASN A 1 89 ? 4.852 18.202 16.909 1.00 83.00 89 ASN A CA 1
ATOM 686 C C . ASN A 1 89 ? 4.344 17.446 18.142 1.00 83.00 89 ASN A C 1
ATOM 688 O O . ASN A 1 89 ? 3.306 16.792 18.029 1.00 83.00 89 ASN A O 1
ATOM 692 N N . PRO A 1 90 ? 4.994 17.591 19.310 1.00 83.12 90 PRO A N 1
ATOM 693 C CA . PRO A 1 90 ? 4.510 17.000 20.551 1.00 83.12 90 PRO A CA 1
ATOM 694 C C . PRO A 1 90 ? 3.074 17.441 20.831 1.00 83.12 90 PRO A C 1
ATOM 696 O O . PRO A 1 90 ? 2.758 18.637 20.826 1.00 83.12 90 PRO A O 1
ATOM 699 N N . SER A 1 91 ? 2.184 16.470 21.005 1.00 83.75 91 SER A N 1
ATOM 700 C CA . SER A 1 91 ? 0.759 16.725 21.175 1.00 83.75 91 SER A CA 1
ATOM 701 C C . SER A 1 91 ? 0.071 15.578 21.903 1.00 83.75 91 SER A C 1
ATOM 703 O O . SER A 1 91 ? 0.573 14.454 21.969 1.00 83.75 91 SER A O 1
ATOM 705 N N . VAL A 1 92 ? -1.105 15.884 22.442 1.00 87.81 92 VAL A N 1
ATOM 706 C CA . VAL A 1 92 ? -2.006 14.908 23.048 1.00 87.81 92 VAL A CA 1
ATOM 707 C C . VAL A 1 92 ? -2.953 14.403 21.967 1.00 87.81 92 VAL A C 1
ATOM 709 O O . VAL A 1 92 ? -3.580 15.191 21.260 1.00 87.81 92 VAL A O 1
ATOM 712 N N . ILE A 1 93 ? -3.043 13.085 21.837 1.00 87.69 93 ILE A N 1
ATOM 713 C CA . ILE A 1 93 ? -3.768 12.403 20.771 1.00 87.69 93 ILE A CA 1
ATOM 714 C C . ILE A 1 93 ? -4.890 11.576 21.380 1.00 87.69 93 ILE A C 1
ATOM 716 O O . ILE A 1 93 ? -4.648 10.646 22.150 1.00 87.69 93 ILE A O 1
ATOM 720 N N . ASP A 1 94 ? -6.117 11.898 20.985 1.00 90.00 94 ASP A N 1
ATOM 721 C CA . ASP A 1 94 ? -7.317 11.150 21.334 1.00 90.00 94 ASP A CA 1
ATOM 722 C C . ASP A 1 94 ? -7.734 10.248 20.169 1.00 90.00 94 ASP A C 1
ATOM 724 O O . ASP A 1 94 ? -7.999 10.722 19.063 1.00 90.00 94 ASP A O 1
ATOM 728 N N . ILE A 1 95 ? -7.817 8.940 20.416 1.00 89.25 95 ILE A N 1
ATOM 729 C CA . ILE A 1 95 ? -8.315 7.961 19.443 1.00 89.25 95 ILE A CA 1
ATOM 730 C C . ILE A 1 95 ? -9.671 7.445 19.911 1.00 89.25 95 ILE A C 1
ATOM 732 O O . ILE A 1 95 ? -9.789 6.869 20.998 1.00 89.25 95 ILE A O 1
ATOM 736 N N . TRP A 1 96 ? -10.685 7.617 19.061 1.00 91.81 96 TRP A N 1
ATOM 737 C CA . TRP A 1 96 ? -12.057 7.164 19.289 1.00 91.81 96 TRP A CA 1
ATOM 738 C C . TRP A 1 96 ? -12.453 6.108 18.260 1.00 91.81 96 TRP A C 1
ATOM 740 O O . TRP A 1 96 ? -12.341 6.323 17.053 1.00 91.81 96 TRP A O 1
ATOM 750 N N . ASN A 1 97 ? -12.937 4.966 18.740 1.00 89.19 97 ASN A N 1
ATOM 751 C CA . ASN A 1 97 ? -13.481 3.901 17.911 1.00 89.19 97 ASN A CA 1
ATOM 752 C C . ASN A 1 97 ? -14.998 3.827 18.100 1.00 89.19 97 ASN A C 1
ATOM 754 O O . ASN A 1 97 ? -15.480 3.728 19.232 1.00 89.19 97 ASN A O 1
ATOM 758 N N . TYR A 1 98 ? 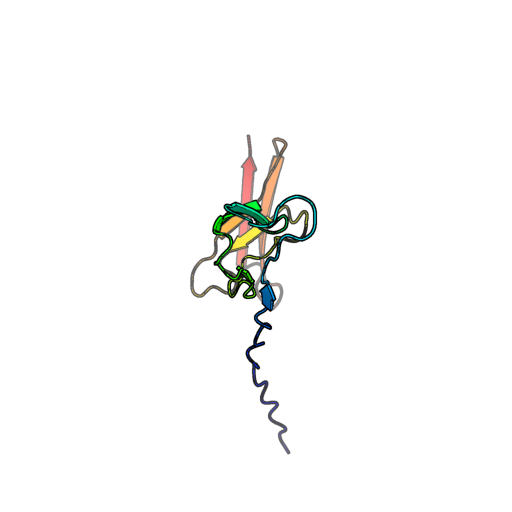-15.727 3.853 16.988 1.00 92.31 98 TYR A N 1
ATOM 759 C CA . TYR A 1 98 ? -17.183 3.810 16.956 1.00 92.31 98 TYR A CA 1
ATOM 760 C C . TYR A 1 98 ? -17.671 2.557 16.236 1.00 92.31 98 TYR A C 1
ATOM 762 O O . TYR A 1 98 ? -17.079 2.139 15.240 1.00 92.31 98 TYR A O 1
ATOM 770 N N . ASP A 1 99 ? -18.783 1.996 16.706 1.00 87.94 99 ASP A N 1
ATOM 771 C CA . ASP A 1 99 ? -19.533 1.015 15.930 1.00 87.94 99 ASP A CA 1
ATOM 772 C C . ASP A 1 99 ? -20.343 1.684 14.804 1.00 87.94 99 ASP A C 1
ATOM 774 O O . ASP A 1 99 ? -20.443 2.909 14.700 1.00 87.94 99 ASP A O 1
ATOM 778 N N . VAL A 1 100 ? -20.967 0.863 13.958 1.00 86.56 100 VAL A N 1
ATOM 779 C CA . VAL A 1 100 ? -21.803 1.334 12.839 1.00 86.56 100 VAL A CA 1
ATOM 780 C C . VAL A 1 100 ? -23.057 2.103 13.279 1.00 86.56 100 VAL A C 1
ATOM 782 O O . VAL A 1 100 ? -23.701 2.742 12.450 1.00 86.56 100 VAL A O 1
ATOM 785 N N . LEU A 1 101 ? -23.419 2.044 14.564 1.00 94.06 101 LEU A N 1
ATOM 786 C CA . LEU A 1 101 ? -24.536 2.773 15.167 1.00 94.06 101 LEU A CA 1
ATOM 787 C C . LEU A 1 101 ? -24.069 4.061 15.874 1.00 94.06 101 LEU A C 1
ATOM 789 O O . LEU A 1 101 ? -24.892 4.767 16.457 1.00 94.06 101 LEU A O 1
ATOM 793 N N . GLY A 1 102 ? -22.771 4.381 15.823 1.00 87.44 102 GLY A N 1
ATOM 794 C CA . GLY A 1 102 ? -22.177 5.558 16.456 1.00 87.44 102 GLY A CA 1
ATOM 795 C C . GLY A 1 102 ? -21.907 5.401 17.955 1.00 87.44 102 GLY A C 1
ATOM 796 O O . GLY A 1 102 ? -21.600 6.386 18.628 1.00 87.44 102 GLY A O 1
ATOM 797 N N . LYS A 1 103 ? -22.003 4.189 18.509 1.00 91.44 103 LYS A N 1
ATOM 798 C CA . LYS A 1 103 ? -21.637 3.922 19.904 1.00 91.44 103 LYS A CA 1
ATOM 799 C C . LYS A 1 103 ? -20.117 3.852 20.035 1.00 91.44 103 LYS A C 1
ATOM 801 O O . LYS A 1 103 ? -19.457 3.153 19.273 1.00 91.44 103 LYS A O 1
ATOM 806 N N . ILE A 1 104 ? -19.570 4.518 21.052 1.00 93.00 104 ILE A N 1
ATOM 807 C CA . ILE A 1 104 ? -18.143 4.438 21.389 1.00 93.00 104 ILE A CA 1
ATOM 808 C C . ILE A 1 104 ? -17.827 3.028 21.907 1.00 93.00 104 ILE A C 1
ATOM 810 O O . ILE A 1 104 ? -18.382 2.595 22.921 1.00 93.00 104 ILE A O 1
ATOM 814 N N . ILE A 1 105 ? -16.939 2.323 21.206 1.00 92.31 105 ILE A N 1
ATOM 815 C CA . ILE A 1 105 ? -16.398 1.020 21.617 1.00 92.31 105 ILE A CA 1
ATOM 816 C C . ILE A 1 105 ? -15.128 1.221 22.446 1.00 92.31 105 ILE A C 1
ATOM 818 O O . ILE A 1 105 ? -14.937 0.553 23.461 1.00 92.31 105 ILE A O 1
ATOM 822 N N . LEU A 1 106 ? -14.263 2.141 22.015 1.00 91.00 106 LEU A N 1
ATOM 823 C CA . LEU A 1 106 ? -12.974 2.402 22.645 1.00 91.00 106 LEU A CA 1
ATOM 824 C C . LEU A 1 106 ? -12.643 3.892 22.576 1.00 91.00 106 LEU A C 1
ATOM 826 O O . LEU A 1 106 ? -12.844 4.534 21.546 1.00 91.00 106 LEU A O 1
ATOM 830 N N . GLN A 1 107 ? -12.082 4.408 23.663 1.00 91.75 107 GLN A N 1
ATOM 831 C CA . GLN A 1 107 ? -11.478 5.729 23.735 1.00 91.75 107 GLN A CA 1
ATOM 832 C C . GLN A 1 107 ? -10.123 5.590 24.425 1.00 91.75 107 GLN A C 1
ATOM 834 O O . GLN A 1 107 ? -10.050 5.051 25.529 1.00 91.75 107 GLN A O 1
ATOM 839 N N . THR A 1 108 ? -9.063 6.061 23.775 1.00 89.75 108 THR A N 1
ATOM 840 C CA . THR A 1 108 ? -7.719 6.100 24.358 1.00 89.75 108 THR A CA 1
ATOM 841 C C . THR A 1 108 ? -7.091 7.469 24.145 1.00 89.75 108 THR A C 1
ATOM 843 O O . THR A 1 108 ? -7.326 8.107 23.120 1.00 89.75 108 THR A O 1
ATOM 846 N N . ASN A 1 109 ? -6.313 7.908 25.128 1.00 89.62 109 ASN A N 1
ATOM 847 C CA . ASN A 1 109 ? -5.584 9.168 25.125 1.00 89.62 109 ASN A CA 1
ATOM 848 C C . ASN A 1 109 ? -4.088 8.855 25.230 1.00 89.62 109 ASN A C 1
ATOM 850 O O . ASN A 1 109 ? -3.685 8.042 26.066 1.00 89.62 109 ASN A O 1
ATOM 854 N N . MET A 1 110 ? -3.282 9.452 24.358 1.00 85.81 110 MET A N 1
ATOM 855 C CA . MET A 1 110 ? -1.841 9.223 24.289 1.00 85.81 110 MET A CA 1
ATOM 856 C C . MET A 1 110 ? -1.105 10.554 24.191 1.00 85.81 110 MET A C 1
ATOM 858 O O . MET A 1 110 ? -1.449 11.399 23.371 1.00 85.81 110 MET A O 1
ATOM 862 N N . GLU A 1 111 ? -0.068 10.726 25.001 1.00 84.12 111 GLU A N 1
ATOM 863 C CA . GLU A 1 111 ? 0.833 11.872 24.921 1.00 84.12 111 GLU A CA 1
ATOM 864 C C . GLU A 1 111 ? 2.063 11.475 24.099 1.00 84.12 111 GLU A C 1
ATOM 866 O O . GLU A 1 111 ? 2.753 10.508 24.433 1.00 84.12 111 GLU A O 1
ATOM 871 N N . VAL A 1 112 ? 2.311 12.187 22.999 1.00 77.25 112 VAL A N 1
ATOM 872 C CA . VAL A 1 112 ? 3.478 11.960 22.136 1.00 77.25 112 VAL A CA 1
ATOM 873 C C . VAL A 1 112 ? 4.511 13.041 22.442 1.00 77.25 112 VAL A C 1
ATOM 875 O O . VAL A 1 112 ? 4.220 14.227 22.276 1.00 77.25 112 VAL A O 1
ATOM 878 N N . GLN A 1 113 ? 5.679 12.613 22.934 1.00 65.88 113 GLN A N 1
ATOM 879 C CA . GLN A 1 113 ? 6.807 13.470 23.326 1.00 65.88 113 GLN A CA 1
ATOM 880 C C . GLN A 1 113 ? 7.704 13.841 22.149 1.00 65.88 113 GLN A C 1
ATOM 882 O O . GLN A 1 113 ? 7.934 12.967 21.283 1.00 65.88 113 GLN A O 1
#

pLDDT: mean 75.33, std 13.68, range [42.94, 94.06]

Secondary structure (DSSP, 8-state):
-------------PPPEEE-----SS-S---EEEEEETTTTEEEEEETT--EEE----S------S--SEEEESSS-SS--EEEE--SS-EEEEEEEE-TTS-EEEEEEEEE-

Sequence (113 aa):
MVFIICSFAFTVQTQNYFIDFTASGTLSSLDNIYVENLTQGVSLSLSAIDTLHLYGSVGIASIAKSEENIKIYPNPFNETSNLEFYCANPSVIDIWNYDVLGKIILQTNMEVQ

Radius of gyration: 24.48 Å; chains: 1; bounding box: 65×28×64 Å